Protein AF-A0A1J7JR46-F1 (afdb_monomer_lite)

pLDDT: mean 78.44, std 17.72, range [36.12, 94.94]

Radius of gyration: 15.92 Å; chains: 1; bounding box: 41×50×28 Å

Secondary structure (DSSP, 8-state):
---------TT-EEEEEEEEETTEEEEEEEEEEEEEEE--TTS--EEEEEEEESS-TT-EEEEEE--TT--EE--TT-SS---EE----

InterPro domains:
  IPR011993 PH-like domain superfamily [G3DSA:2.30.29.30] (8-84)
  IPR051137 Serine/threonine-protein phosphatase 4 regulatory subunit 3-like [PTHR23318] (12-76)
  IPR055236 PP4R3, EVH1-like domain [PF22972] (13-77)

Foldseek 3Di:
DDDPDPPPPPQFDWDWDWDQDPNDTDTLAIFTWDWDFDDDPPDGTFIWIWTAHPVHRVDTSDIDTDDPPFDFDQDPPDPDGDTDGPPDD

Sequence (89 aa):
MAQPVPHQSTDRRRVKVYELRNNDWFDRGTGFCTAAFVPVEGGPKEPRVIVESEDQPERLLLETRICKEDGFQKQQGMKRPILVPWGVF

Organism: NCBI:txid1408157

Structure (mmCIF, N/CA/C/O backbone):
data_AF-A0A1J7JR46-F1
#
_entry.id   AF-A0A1J7JR46-F1
#
loop_
_atom_site.group_PDB
_atom_site.id
_atom_site.type_symbol
_atom_site.label_atom_id
_atom_site.label_alt_id
_atom_site.label_comp_id
_atom_site.label_asym_id
_atom_site.label_entity_id
_atom_site.label_seq_id
_atom_site.pdbx_PDB_ins_code
_atom_site.Cartn_x
_atom_site.Cartn_y
_atom_site.Cartn_z
_atom_site.occupancy
_atom_site.B_iso_or_equiv
_atom_site.auth_seq_id
_atom_site.auth_comp_id
_atom_site.auth_asym_id
_atom_site.auth_atom_id
_atom_site.pdbx_PDB_model_num
ATOM 1 N N . MET A 1 1 ? 18.608 33.086 17.918 1.00 42.62 1 MET A N 1
ATOM 2 C CA . MET A 1 1 ? 17.226 32.573 17.812 1.00 42.62 1 MET A CA 1
ATOM 3 C C . MET A 1 1 ? 17.237 31.446 16.787 1.00 42.62 1 MET A C 1
ATOM 5 O O . MET A 1 1 ? 17.479 31.730 15.622 1.00 42.62 1 MET A O 1
ATOM 9 N N . ALA A 1 2 ? 17.104 30.185 17.202 1.00 44.50 2 ALA A N 1
ATOM 10 C CA . ALA A 1 2 ? 17.026 29.053 16.275 1.00 44.50 2 ALA A CA 1
ATOM 11 C C . ALA A 1 2 ? 15.551 28.817 15.922 1.00 44.50 2 ALA A C 1
ATOM 13 O O . ALA A 1 2 ? 14.725 28.683 16.823 1.00 44.50 2 ALA A O 1
ATOM 14 N N . GLN A 1 3 ? 15.213 28.836 14.632 1.00 49.47 3 GLN A N 1
ATOM 15 C CA . GLN A 1 3 ? 13.861 28.519 14.170 1.00 49.47 3 GLN A CA 1
ATOM 16 C C . GLN A 1 3 ? 13.568 27.036 14.446 1.00 49.47 3 GLN A C 1
ATOM 18 O O . GLN A 1 3 ? 14.451 26.204 14.217 1.00 49.47 3 GLN A O 1
ATOM 23 N N . PRO A 1 4 ? 12.364 26.680 14.926 1.00 43.47 4 PRO A N 1
ATOM 24 C CA . PRO A 1 4 ? 11.970 25.286 15.038 1.00 43.47 4 PRO A CA 1
ATOM 25 C C . PRO A 1 4 ? 11.911 24.692 13.630 1.00 43.47 4 PRO A C 1
ATOM 27 O O . PRO A 1 4 ? 11.092 25.086 12.802 1.00 43.47 4 PRO A O 1
ATOM 30 N N . VAL A 1 5 ? 12.826 23.766 13.354 1.00 55.91 5 VAL A N 1
ATOM 31 C CA . VAL A 1 5 ? 12.824 22.973 12.126 1.00 55.91 5 VAL A CA 1
ATOM 32 C C . VAL A 1 5 ? 11.498 22.207 12.117 1.00 55.91 5 VAL A C 1
ATOM 34 O O . VAL A 1 5 ? 11.199 21.551 13.121 1.00 55.91 5 VAL A O 1
ATOM 37 N N . PRO A 1 6 ? 10.667 22.296 11.063 1.00 50.38 6 PRO A N 1
ATOM 38 C CA . PRO A 1 6 ? 9.470 21.476 10.989 1.00 50.38 6 PRO A CA 1
ATOM 39 C C . PRO A 1 6 ? 9.918 20.027 11.140 1.00 50.38 6 PRO A C 1
ATOM 41 O O . PRO A 1 6 ? 10.813 19.572 10.424 1.00 50.38 6 PRO A O 1
ATOM 44 N N . HIS A 1 7 ? 9.351 19.340 12.131 1.00 45.75 7 HIS A N 1
ATOM 45 C CA . HIS A 1 7 ? 9.539 17.915 12.334 1.00 45.75 7 HIS A CA 1
ATOM 46 C C . HIS A 1 7 ? 9.058 17.243 11.051 1.00 45.75 7 HIS A C 1
ATOM 48 O O . HIS A 1 7 ? 7.863 17.049 10.852 1.00 45.75 7 HIS A O 1
ATOM 54 N N . GLN A 1 8 ? 9.994 17.007 10.132 1.00 47.62 8 GLN A N 1
ATOM 55 C CA . GLN A 1 8 ? 9.807 16.192 8.946 1.00 47.62 8 GLN A CA 1
ATOM 56 C C . GLN A 1 8 ? 9.019 14.963 9.381 1.00 47.62 8 GLN A C 1
ATOM 58 O O . GLN A 1 8 ? 9.443 14.279 10.307 1.00 47.62 8 GLN A O 1
ATOM 63 N N . SER A 1 9 ? 7.842 14.767 8.794 1.00 46.53 9 SER A N 1
ATOM 64 C CA . SER A 1 9 ? 6.883 13.727 9.149 1.00 46.53 9 SER A CA 1
ATOM 65 C C . SER A 1 9 ? 7.531 12.339 9.061 1.00 46.53 9 SER A C 1
ATOM 67 O O . SER A 1 9 ? 7.433 11.653 8.046 1.00 46.53 9 SER A O 1
ATOM 69 N N . THR A 1 10 ? 8.229 11.924 10.116 1.00 50.12 10 THR A N 1
ATOM 70 C CA . THR A 1 10 ? 8.985 10.669 10.216 1.00 50.12 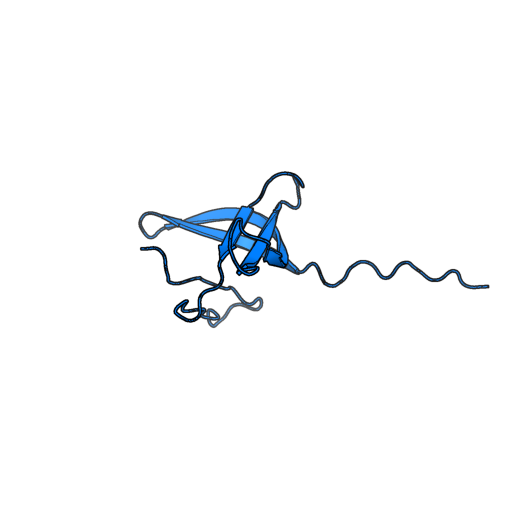10 THR A CA 1
ATOM 71 C C . THR A 1 10 ? 8.074 9.448 10.353 1.00 50.12 10 THR A C 1
ATOM 73 O O . THR A 1 10 ? 8.557 8.319 10.310 1.00 50.12 10 THR A O 1
ATOM 76 N N . ASP A 1 11 ? 6.757 9.649 10.445 1.00 60.28 11 ASP A N 1
ATOM 77 C CA . ASP A 1 11 ? 5.754 8.582 10.505 1.00 60.28 11 ASP A CA 1
ATOM 78 C C . ASP A 1 11 ? 5.503 7.879 9.163 1.00 60.28 11 ASP A C 1
ATOM 80 O O . ASP A 1 11 ? 5.042 6.736 9.138 1.00 60.28 11 ASP A O 1
ATOM 84 N N . ARG A 1 12 ? 5.842 8.509 8.030 1.00 72.81 12 ARG A N 1
ATOM 85 C CA . ARG A 1 12 ? 5.628 7.910 6.705 1.00 72.81 12 ARG A CA 1
ATOM 86 C C . ARG A 1 12 ? 6.714 6.883 6.391 1.00 72.81 12 ARG A C 1
ATOM 88 O O . ARG A 1 12 ? 7.803 7.206 5.916 1.00 72.81 12 ARG A O 1
ATOM 95 N N . ARG A 1 13 ? 6.413 5.606 6.635 1.00 86.06 13 ARG A N 1
ATOM 96 C CA . ARG A 1 13 ? 7.333 4.495 6.348 1.00 86.06 13 ARG A CA 1
ATOM 97 C C . ARG A 1 13 ? 7.372 4.212 4.849 1.00 86.06 13 ARG A C 1
ATOM 99 O O . ARG A 1 13 ? 6.374 3.785 4.278 1.00 86.06 13 ARG A O 1
ATOM 106 N N . ARG A 1 14 ? 8.535 4.391 4.220 1.00 90.06 14 ARG A N 1
ATOM 107 C CA . ARG A 1 14 ? 8.755 4.020 2.814 1.00 90.06 14 ARG A CA 1
ATOM 108 C C . ARG A 1 14 ? 8.783 2.494 2.655 1.00 90.06 14 ARG A C 1
ATOM 110 O O . ARG A 1 14 ? 9.648 1.824 3.225 1.00 90.06 14 ARG A O 1
ATOM 117 N N . VAL A 1 15 ? 7.857 1.948 1.876 1.00 90.31 15 VAL A N 1
ATOM 118 C CA . VAL A 1 15 ? 7.653 0.512 1.641 1.00 90.31 15 VAL A CA 1
ATOM 119 C C . VAL A 1 15 ? 7.662 0.190 0.149 1.00 90.31 15 VAL A C 1
ATOM 121 O O . VAL A 1 15 ? 7.480 1.061 -0.695 1.00 90.31 15 VAL A O 1
ATOM 124 N N . LYS A 1 16 ? 7.868 -1.083 -0.170 1.00 91.94 16 LYS A N 1
ATOM 125 C CA . LYS A 1 16 ? 7.771 -1.645 -1.516 1.00 91.94 16 LYS A CA 1
ATOM 126 C C . LYS A 1 16 ? 6.564 -2.584 -1.529 1.00 91.94 16 LYS A C 1
ATOM 128 O O . LYS A 1 16 ? 6.459 -3.419 -0.631 1.00 91.94 16 LYS A O 1
ATOM 133 N N . VAL A 1 17 ? 5.654 -2.411 -2.483 1.00 90.88 17 VAL A N 1
ATOM 134 C CA . VAL A 1 17 ? 4.414 -3.195 -2.577 1.00 90.88 17 VAL A CA 1
ATOM 135 C C . VAL A 1 17 ? 4.584 -4.255 -3.652 1.00 90.88 17 VAL A C 1
ATOM 137 O O . VAL A 1 17 ? 4.916 -3.931 -4.788 1.00 90.88 17 VAL A O 1
ATOM 140 N N . TYR A 1 18 ? 4.317 -5.507 -3.296 1.00 89.06 18 TYR A N 1
ATOM 141 C CA . TYR A 1 18 ? 4.289 -6.614 -4.242 1.00 89.06 18 TYR A CA 1
ATOM 142 C C . TYR A 1 18 ? 2.908 -7.252 -4.262 1.00 89.06 18 TYR A C 1
ATOM 144 O O . TYR A 1 18 ? 2.237 -7.329 -3.234 1.00 89.06 18 TYR A O 1
ATOM 152 N N . GLU A 1 19 ? 2.508 -7.729 -5.430 1.00 88.56 19 GLU A N 1
ATOM 153 C CA . GLU A 1 19 ? 1.277 -8.479 -5.635 1.00 88.56 19 GLU A CA 1
ATOM 154 C C . GLU A 1 19 ? 1.627 -9.898 -6.075 1.00 88.56 19 GLU A C 1
ATOM 156 O O . GLU A 1 19 ? 2.417 -10.080 -7.001 1.00 88.56 19 GLU A O 1
ATOM 161 N N . LEU A 1 20 ? 1.054 -10.899 -5.412 1.00 84.38 20 LEU A N 1
ATOM 162 C CA . LEU A 1 20 ? 1.203 -12.292 -5.815 1.00 84.38 20 LEU A CA 1
ATOM 163 C C . LEU A 1 20 ? 0.166 -12.600 -6.902 1.00 84.38 20 LEU A C 1
ATOM 165 O O . LEU A 1 20 ? -1.032 -12.499 -6.655 1.00 84.38 20 LEU A O 1
ATOM 169 N N . ARG A 1 21 ? 0.606 -12.980 -8.103 1.00 87.31 21 ARG A N 1
ATOM 170 C CA . ARG A 1 21 ? -0.267 -13.429 -9.200 1.00 87.31 21 ARG A CA 1
ATOM 171 C C . ARG A 1 21 ? 0.321 -14.680 -9.819 1.00 87.31 21 ARG A C 1
ATOM 173 O O . ARG A 1 21 ? 1.484 -14.671 -10.195 1.00 87.31 21 ARG A O 1
ATOM 180 N N . ASN A 1 22 ? -0.474 -15.739 -9.961 1.00 89.81 22 ASN A N 1
ATOM 181 C CA . ASN A 1 22 ? -0.023 -16.998 -10.571 1.00 89.81 22 ASN A CA 1
ATOM 182 C C . ASN A 1 22 ? 1.295 -17.531 -9.969 1.00 89.81 22 ASN A C 1
ATOM 184 O O . ASN A 1 22 ? 2.144 -18.030 -10.697 1.00 89.81 22 ASN A O 1
ATOM 188 N N . ASN A 1 23 ? 1.461 -17.416 -8.644 1.00 84.31 23 ASN A N 1
ATOM 189 C CA . ASN A 1 23 ? 2.672 -17.799 -7.903 1.00 84.31 23 ASN A CA 1
ATOM 190 C C . ASN A 1 23 ? 3.933 -16.944 -8.180 1.00 84.31 23 ASN A C 1
ATOM 192 O O . ASN A 1 23 ? 5.001 -17.252 -7.657 1.00 84.31 23 ASN A O 1
ATOM 196 N N . ASP A 1 24 ? 3.797 -15.842 -8.920 1.00 86.31 24 ASP A N 1
ATOM 197 C CA . ASP A 1 24 ? 4.854 -14.864 -9.175 1.00 86.31 24 ASP A CA 1
ATOM 198 C C . ASP A 1 24 ? 4.594 -13.544 -8.440 1.00 86.31 24 ASP A C 1
ATOM 200 O O . ASP A 1 24 ? 3.454 -13.092 -8.292 1.00 86.31 24 ASP A O 1
ATOM 204 N N . TRP A 1 25 ? 5.670 -12.901 -7.986 1.00 85.94 25 TRP A N 1
ATOM 205 C CA . TRP A 1 25 ? 5.613 -11.610 -7.301 1.00 85.94 25 TRP A CA 1
ATOM 206 C C . TRP A 1 25 ? 5.815 -10.457 -8.285 1.00 85.94 25 TRP A C 1
ATOM 208 O O . TRP A 1 25 ? 6.879 -10.315 -8.885 1.00 85.94 25 TRP A O 1
ATOM 218 N N . PHE A 1 26 ? 4.814 -9.588 -8.395 1.00 89.38 26 PHE A N 1
ATOM 219 C CA . PHE A 1 26 ? 4.835 -8.403 -9.249 1.00 89.38 26 PHE A CA 1
ATOM 220 C C . PHE A 1 26 ? 5.087 -7.143 -8.419 1.00 89.38 26 PHE A C 1
ATOM 222 O O . PHE A 1 26 ? 4.340 -6.863 -7.482 1.00 89.38 26 PHE A O 1
ATOM 229 N N . ASP A 1 27 ? 6.115 -6.362 -8.764 1.00 91.94 27 ASP A N 1
ATOM 230 C CA . ASP A 1 27 ? 6.373 -5.058 -8.135 1.00 91.94 27 ASP A CA 1
ATOM 231 C C . ASP A 1 27 ? 5.298 -4.048 -8.564 1.00 91.94 27 ASP A C 1
ATOM 233 O O . ASP A 1 27 ? 5.189 -3.680 -9.735 1.00 91.94 27 ASP A O 1
ATOM 237 N N . ARG A 1 28 ? 4.493 -3.594 -7.603 1.00 93.75 28 ARG A N 1
ATOM 238 C CA . ARG A 1 28 ? 3.487 -2.543 -7.805 1.00 93.75 28 ARG A CA 1
ATOM 239 C C . ARG A 1 28 ? 4.101 -1.148 -7.719 1.00 93.75 28 ARG A C 1
ATOM 241 O O . ARG A 1 28 ? 3.529 -0.215 -8.281 1.00 93.75 28 ARG A O 1
ATOM 248 N N . GLY A 1 29 ? 5.229 -1.007 -7.026 1.00 94.56 29 GLY A N 1
ATOM 249 C CA . GLY A 1 29 ? 5.954 0.241 -6.835 1.00 94.56 29 GLY A CA 1
ATOM 250 C C . GLY A 1 29 ? 6.461 0.451 -5.407 1.00 94.56 29 GLY A C 1
ATOM 251 O O . GLY A 1 29 ? 6.215 -0.332 -4.483 1.00 94.56 29 GLY A O 1
ATOM 252 N N . THR A 1 30 ? 7.165 1.566 -5.222 1.00 94.44 30 THR A N 1
ATOM 253 C CA . THR A 1 30 ? 7.602 2.062 -3.912 1.00 94.44 30 THR A CA 1
ATOM 254 C C . THR A 1 30 ? 6.701 3.212 -3.472 1.00 94.44 30 THR A C 1
ATOM 256 O O . THR A 1 30 ? 6.317 4.056 -4.283 1.00 94.44 30 THR A O 1
ATOM 259 N N . GLY A 1 31 ? 6.359 3.259 -2.191 1.00 93.88 31 GLY A N 1
ATOM 260 C CA . GLY A 1 31 ? 5.451 4.269 -1.667 1.00 93.88 31 GLY A CA 1
ATOM 261 C C . GLY A 1 31 ? 5.572 4.482 -0.169 1.00 93.88 31 GLY A C 1
ATOM 262 O O . GLY A 1 31 ? 6.417 3.880 0.492 1.00 93.88 31 GLY A O 1
ATOM 263 N N . PHE A 1 32 ? 4.711 5.334 0.372 1.00 92.88 32 PHE A N 1
ATOM 264 C CA . PHE A 1 32 ? 4.653 5.649 1.795 1.00 92.88 32 PHE A CA 1
ATOM 265 C C . PHE A 1 32 ? 3.438 4.985 2.433 1.00 92.88 32 PHE A C 1
ATOM 267 O O . PHE A 1 32 ? 2.307 5.201 2.010 1.00 92.88 32 PHE A O 1
ATOM 274 N N . CYS A 1 33 ? 3.692 4.160 3.446 1.00 91.44 33 CYS A N 1
ATOM 275 C CA . CYS A 1 33 ? 2.674 3.431 4.186 1.00 91.44 33 CYS A CA 1
ATOM 276 C C . CYS A 1 33 ? 2.103 4.284 5.321 1.00 91.44 33 CYS A C 1
ATOM 278 O O . CYS A 1 33 ? 2.859 4.831 6.130 1.00 91.44 33 CYS A O 1
ATOM 280 N N . THR A 1 34 ? 0.775 4.315 5.396 1.00 90.50 34 THR A N 1
ATOM 281 C CA . THR A 1 34 ? -0.009 4.922 6.470 1.00 90.50 34 THR A CA 1
ATOM 282 C C . THR A 1 34 ? -1.071 3.925 6.936 1.00 90.50 34 THR A C 1
ATOM 284 O O . THR A 1 34 ? -1.684 3.236 6.121 1.00 90.50 34 THR A O 1
ATOM 287 N N . ALA A 1 35 ? -1.305 3.845 8.246 1.00 89.19 35 ALA A N 1
ATOM 288 C CA . ALA A 1 35 ? -2.432 3.111 8.815 1.00 89.19 35 ALA A CA 1
ATOM 289 C C . ALA A 1 35 ? -3.454 4.107 9.374 1.00 89.19 35 ALA A C 1
ATOM 291 O O . ALA A 1 35 ? -3.078 5.024 10.105 1.00 89.19 35 ALA A O 1
ATOM 292 N N . ALA A 1 36 ? -4.732 3.951 9.028 1.00 90.31 36 ALA A N 1
ATOM 293 C CA . ALA A 1 36 ? -5.781 4.892 9.419 1.00 90.31 36 ALA A CA 1
ATOM 294 C C . ALA A 1 36 ? -7.139 4.207 9.609 1.00 90.31 36 ALA A C 1
ATOM 296 O O . ALA A 1 36 ? -7.413 3.169 9.015 1.00 90.31 36 ALA A O 1
ATOM 297 N N . PHE A 1 37 ? -8.010 4.822 10.412 1.00 92.69 37 PHE A N 1
ATOM 298 C CA . PHE A 1 37 ? -9.425 4.458 10.498 1.00 92.69 37 PHE A CA 1
ATOM 299 C C . PHE A 1 37 ? -10.221 5.281 9.481 1.00 92.69 37 PHE A C 1
ATOM 301 O O . PHE A 1 37 ? -10.425 6.482 9.679 1.00 92.69 37 PHE A O 1
ATOM 308 N N . VAL A 1 38 ? -10.665 4.640 8.403 1.00 92.62 38 VAL A N 1
ATOM 309 C CA . VAL A 1 38 ? -11.379 5.276 7.289 1.00 92.62 38 VAL A CA 1
ATOM 310 C C . VAL A 1 38 ? -12.891 5.18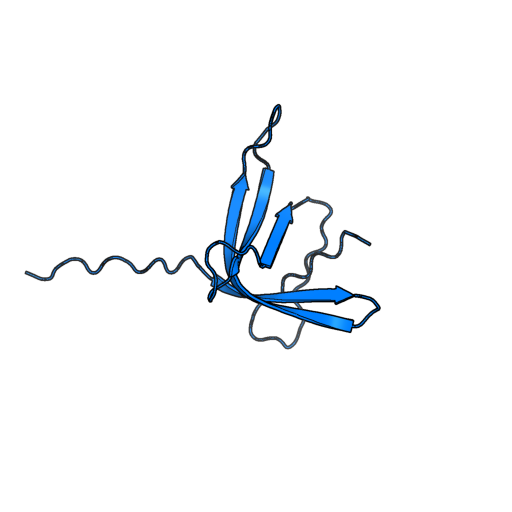7 7.532 1.00 92.62 38 VAL A C 1
ATOM 312 O O . VAL A 1 38 ? -13.383 4.110 7.870 1.00 92.62 38 VAL A O 1
ATOM 315 N N . PRO A 1 39 ? -13.648 6.295 7.425 1.00 93.31 39 PRO A N 1
ATOM 316 C CA . PRO A 1 39 ? -15.104 6.258 7.536 1.00 93.31 39 PRO A CA 1
ATOM 317 C C . PRO A 1 39 ? -15.725 5.457 6.387 1.00 93.31 39 PRO A C 1
ATOM 319 O O . PRO A 1 39 ? -15.312 5.593 5.238 1.00 93.31 39 PRO A O 1
ATOM 322 N N . VAL A 1 40 ? -16.734 4.649 6.706 1.00 90.81 40 VAL A N 1
ATOM 323 C CA . VAL A 1 40 ? -17.523 3.872 5.743 1.00 90.81 40 VAL A CA 1
ATOM 324 C C . VAL A 1 40 ? -18.985 4.277 5.903 1.00 90.81 40 VAL A C 1
ATOM 326 O O . VAL A 1 40 ? -19.444 4.508 7.025 1.00 90.81 40 VAL A O 1
ATOM 329 N N . GLU A 1 41 ? -19.715 4.419 4.797 1.00 92.62 41 GLU A N 1
ATOM 330 C CA . GLU A 1 41 ? -21.118 4.831 4.852 1.00 92.62 41 GLU A CA 1
ATOM 331 C C . GLU A 1 41 ? -21.968 3.832 5.644 1.00 92.62 41 GLU A C 1
ATOM 333 O O . GLU A 1 41 ? -21.908 2.623 5.429 1.00 92.62 41 GLU A O 1
ATOM 338 N N . GLY A 1 42 ? -22.763 4.353 6.582 1.00 90.06 42 GLY A N 1
ATOM 339 C CA . GLY A 1 42 ? -23.679 3.548 7.392 1.00 90.06 42 GLY A CA 1
ATOM 340 C C . GLY A 1 42 ? -23.016 2.683 8.470 1.00 90.06 42 GLY A C 1
ATOM 341 O O . GLY A 1 42 ? -23.707 1.862 9.072 1.00 90.06 42 GLY A O 1
ATOM 342 N N . GLY A 1 43 ? -21.717 2.853 8.745 1.00 90.31 43 GLY A N 1
ATOM 343 C CA . GLY A 1 43 ? -20.988 1.999 9.685 1.00 90.31 43 GLY A CA 1
ATOM 344 C C . GLY A 1 43 ? -19.910 2.706 10.516 1.00 90.31 43 GLY A C 1
ATOM 345 O O . GLY A 1 43 ? -19.646 3.900 10.348 1.00 90.31 43 GLY A O 1
ATOM 346 N N . PRO A 1 44 ? -19.279 1.975 11.454 1.00 91.56 44 PRO A N 1
ATOM 347 C CA . PRO A 1 44 ? -18.105 2.461 12.167 1.00 91.56 44 PRO A CA 1
ATOM 348 C C . PRO A 1 44 ? -16.909 2.605 11.215 1.00 91.56 44 PRO A C 1
ATOM 350 O O . PRO A 1 44 ? -16.840 1.959 10.172 1.00 91.56 44 PRO A O 1
ATOM 353 N N . LYS A 1 45 ? -15.930 3.434 11.597 1.00 93.06 45 LYS A N 1
ATOM 354 C CA . LYS A 1 45 ? -14.680 3.557 10.837 1.00 93.06 45 LYS A CA 1
ATOM 355 C C . LYS A 1 45 ? -13.941 2.217 10.798 1.00 93.06 45 LYS A C 1
ATOM 357 O O . LYS A 1 45 ? -13.824 1.550 11.826 1.00 93.06 45 LYS A O 1
ATOM 362 N N . GLU A 1 46 ? -13.375 1.876 9.648 1.00 94.00 46 GLU A N 1
ATOM 363 C CA . GLU A 1 46 ? -12.638 0.629 9.446 1.00 94.00 46 GLU A CA 1
ATOM 364 C C . GLU A 1 46 ? -11.122 0.874 9.408 1.00 94.00 46 GLU A C 1
ATOM 366 O O . GLU A 1 46 ? -10.673 1.835 8.778 1.00 94.00 46 GLU A O 1
ATOM 371 N N . PRO A 1 47 ? -10.305 0.028 10.062 1.00 92.56 47 PRO A N 1
ATOM 372 C CA . PRO A 1 47 ? -8.855 0.137 9.984 1.00 92.56 47 PRO A CA 1
ATOM 373 C C . PRO A 1 47 ? -8.361 -0.276 8.592 1.00 92.56 47 PRO A C 1
ATOM 375 O O . PRO A 1 47 ? -8.708 -1.344 8.081 1.00 92.56 47 PRO A O 1
ATOM 378 N N . ARG A 1 48 ? -7.518 0.561 7.986 1.00 91.94 48 ARG A N 1
ATOM 379 C CA . ARG A 1 48 ? -6.912 0.336 6.672 1.00 91.94 48 ARG A CA 1
ATOM 380 C C . ARG A 1 48 ? -5.409 0.575 6.688 1.00 91.94 48 ARG A C 1
ATOM 382 O O . ARG A 1 48 ? -4.927 1.466 7.388 1.00 91.94 48 ARG A O 1
ATOM 389 N N . VAL A 1 49 ? -4.692 -0.193 5.869 1.00 90.31 49 VAL A N 1
ATOM 390 C CA . VAL A 1 49 ? -3.327 0.11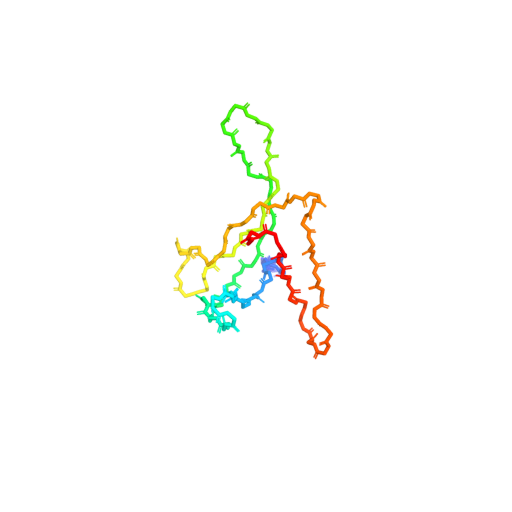3 5.423 1.00 90.31 49 VAL A CA 1
ATOM 391 C C . VAL A 1 49 ? -3.415 0.716 4.030 1.00 90.31 49 VAL A C 1
ATOM 393 O O . VAL A 1 49 ? -3.986 0.110 3.123 1.00 90.31 49 VAL A O 1
ATOM 396 N N . ILE A 1 50 ? -2.831 1.896 3.871 1.00 91.88 50 ILE A N 1
ATOM 397 C CA . ILE A 1 50 ? -2.812 2.654 2.624 1.00 91.88 50 ILE A CA 1
ATOM 398 C C . ILE A 1 50 ? -1.352 2.898 2.254 1.00 91.88 50 ILE A C 1
ATOM 400 O O . ILE A 1 50 ? -0.551 3.301 3.098 1.00 91.88 50 ILE A O 1
ATOM 404 N N . VAL A 1 51 ? -1.000 2.645 0.997 1.00 93.19 51 VAL A N 1
ATOM 405 C CA . VAL A 1 51 ? 0.318 2.960 0.446 1.00 93.19 51 VAL A CA 1
ATOM 406 C C . VAL A 1 51 ? 0.149 3.863 -0.765 1.00 93.19 51 VAL A C 1
ATOM 408 O O . VAL A 1 51 ? -0.327 3.426 -1.811 1.00 93.19 51 VAL A O 1
ATOM 411 N N . GLU A 1 52 ? 0.577 5.111 -0.623 1.00 94.75 52 GLU A N 1
ATOM 412 C CA . GLU A 1 52 ? 0.601 6.117 -1.691 1.00 94.75 52 GLU A CA 1
ATOM 413 C C . GLU A 1 52 ? 1.931 6.024 -2.449 1.00 94.75 52 GLU A C 1
ATOM 415 O O . GLU A 1 52 ? 2.981 5.854 -1.825 1.00 94.75 52 GLU A O 1
ATOM 420 N N . SER A 1 53 ? 1.915 6.112 -3.780 1.00 94.94 53 SER A N 1
ATOM 421 C CA . SER A 1 53 ? 3.136 6.054 -4.595 1.00 94.94 53 SER A CA 1
ATOM 422 C C . SER A 1 53 ? 4.067 7.234 -4.302 1.00 94.94 53 SER A C 1
ATOM 424 O O . SER A 1 53 ? 3.617 8.363 -4.122 1.00 94.94 53 SER A O 1
ATOM 426 N N . GLU A 1 54 ? 5.381 6.975 -4.276 1.00 94.19 54 GLU A N 1
ATOM 427 C CA . GLU A 1 54 ? 6.373 8.041 -4.081 1.00 94.19 54 GLU A CA 1
ATOM 428 C C . GLU A 1 54 ? 6.538 8.948 -5.308 1.00 94.19 54 GLU A C 1
ATOM 430 O O . GLU A 1 54 ? 6.825 10.131 -5.149 1.00 94.19 54 GLU A O 1
ATOM 435 N N . ASP A 1 55 ? 6.320 8.409 -6.512 1.00 92.00 55 ASP A N 1
ATOM 436 C CA . ASP A 1 55 ? 6.491 9.135 -7.777 1.00 92.00 55 ASP A CA 1
ATOM 437 C C . ASP A 1 55 ? 5.194 9.817 -8.241 1.00 92.00 55 ASP A C 1
ATOM 439 O O . ASP A 1 55 ? 5.226 10.811 -8.965 1.00 92.00 55 ASP A O 1
ATOM 443 N N . GLN A 1 56 ? 4.038 9.269 -7.853 1.00 92.31 56 GLN A N 1
ATOM 444 C CA . GLN A 1 56 ? 2.711 9.741 -8.258 1.00 92.31 56 GLN A CA 1
ATOM 445 C C . GLN A 1 56 ? 1.785 9.813 -7.033 1.00 92.31 56 GLN A C 1
ATOM 447 O O . GLN A 1 56 ? 1.092 8.839 -6.751 1.00 92.31 56 GLN A O 1
ATOM 452 N N . PRO A 1 57 ? 1.728 10.945 -6.309 1.00 82.00 57 PRO A N 1
ATOM 453 C CA . PRO A 1 57 ? 1.004 11.042 -5.036 1.00 82.00 57 PRO A CA 1
ATOM 454 C C . PRO A 1 57 ? -0.485 10.669 -5.100 1.00 82.00 57 PRO A C 1
ATOM 456 O O . PRO A 1 57 ? -1.033 10.169 -4.126 1.00 82.00 57 PRO A O 1
ATOM 459 N N . GLU A 1 58 ? -1.140 10.859 -6.249 1.00 88.25 58 GLU A N 1
ATOM 460 C CA . GLU A 1 58 ? -2.554 10.494 -6.443 1.00 88.25 58 GLU A CA 1
ATOM 461 C C . GLU A 1 58 ? -2.772 8.992 -6.689 1.00 88.25 58 GLU A C 1
ATOM 463 O O . GLU A 1 58 ? -3.900 8.499 -6.675 1.00 88.25 58 GLU A O 1
ATOM 468 N N . ARG A 1 59 ? -1.695 8.234 -6.918 1.00 94.56 59 ARG A N 1
ATOM 469 C CA . ARG A 1 59 ? -1.756 6.804 -7.201 1.00 94.56 59 ARG A CA 1
ATOM 470 C C . ARG A 1 59 ? -1.594 5.996 -5.919 1.00 94.56 59 ARG A C 1
ATOM 472 O O . ARG A 1 59 ? -0.515 5.937 -5.328 1.00 94.56 59 ARG A O 1
ATOM 479 N N . LEU A 1 60 ? -2.638 5.252 -5.567 1.00 94.00 60 LEU A N 1
ATOM 480 C CA . LEU A 1 60 ? -2.573 4.234 -4.521 1.00 94.00 60 LEU A CA 1
ATOM 481 C C . LEU A 1 60 ? -1.925 2.948 -5.052 1.00 94.00 60 LEU A C 1
ATOM 483 O O . LEU A 1 60 ? -2.374 2.343 -6.030 1.00 94.00 60 LEU A O 1
ATOM 487 N N . LEU A 1 61 ? -0.854 2.514 -4.392 1.00 94.12 61 LEU A N 1
ATOM 488 C CA . LEU A 1 61 ? -0.199 1.234 -4.661 1.00 94.12 61 LEU A CA 1
ATOM 489 C C . LEU A 1 61 ? -0.917 0.078 -3.961 1.00 94.12 61 LEU A C 1
ATOM 491 O O . LEU A 1 61 ? -1.033 -1.003 -4.545 1.00 94.12 61 LEU A O 1
ATOM 495 N N . LEU A 1 62 ? -1.413 0.321 -2.747 1.00 92.69 62 LEU A N 1
ATOM 496 C CA . LEU A 1 62 ? -2.188 -0.617 -1.940 1.00 92.69 62 LEU A CA 1
ATOM 497 C C . LEU A 1 62 ? -3.212 0.152 -1.106 1.00 92.69 62 LEU A C 1
ATOM 499 O O . LEU A 1 62 ? -2.875 1.154 -0.481 1.00 92.69 62 LEU A O 1
ATOM 503 N N . GLU A 1 63 ? -4.425 -0.375 -1.034 1.00 92.00 63 GLU A N 1
ATOM 504 C CA . GLU A 1 63 ? -5.391 -0.040 0.001 1.00 92.00 63 GLU A CA 1
ATOM 505 C C . GLU A 1 63 ? -6.053 -1.341 0.443 1.00 92.00 63 GLU A C 1
ATOM 507 O O . GLU A 1 63 ? -6.667 -2.034 -0.365 1.00 92.00 63 GLU A O 1
ATOM 512 N N . THR A 1 64 ? -5.887 -1.704 1.711 1.00 89.44 64 THR A N 1
ATOM 513 C CA . THR A 1 64 ? -6.486 -2.923 2.259 1.00 89.44 64 THR A CA 1
ATOM 514 C C . THR A 1 64 ? -7.065 -2.662 3.632 1.00 89.44 64 THR A C 1
ATOM 516 O O . THR A 1 64 ? -6.481 -1.944 4.448 1.00 89.44 64 THR A O 1
ATOM 519 N N . ARG A 1 65 ? -8.220 -3.270 3.895 1.00 90.12 65 ARG A N 1
ATOM 520 C CA . ARG A 1 65 ? -8.773 -3.372 5.243 1.00 90.12 65 ARG A CA 1
ATOM 521 C C . ARG A 1 65 ? -7.894 -4.303 6.077 1.00 90.12 65 ARG A C 1
ATOM 523 O O . ARG A 1 65 ? -7.284 -5.216 5.530 1.00 90.12 65 ARG A O 1
ATOM 530 N N . ILE A 1 66 ? -7.829 -4.033 7.376 1.00 87.25 66 ILE A N 1
ATOM 531 C CA . ILE A 1 66 ? -7.252 -4.935 8.372 1.00 87.25 66 ILE A CA 1
ATOM 532 C C . ILE A 1 66 ? -8.409 -5.646 9.081 1.00 87.25 66 ILE A C 1
ATOM 534 O O . ILE A 1 66 ? -9.244 -5.001 9.721 1.00 87.25 66 ILE A O 1
ATOM 538 N N . CYS A 1 67 ? -8.452 -6.964 8.982 1.00 85.50 67 CYS A N 1
ATOM 539 C CA . CYS A 1 67 ? -9.393 -7.840 9.667 1.00 85.50 67 CYS A CA 1
ATOM 540 C C . CYS A 1 67 ? -8.669 -8.645 10.753 1.00 85.50 67 CYS A C 1
ATOM 542 O O . CYS A 1 67 ? -7.455 -8.839 10.712 1.00 85.50 67 CYS A O 1
ATOM 544 N N . LYS A 1 68 ? -9.407 -9.115 11.763 1.00 82.69 68 LYS A N 1
ATOM 545 C CA . LYS A 1 68 ? -8.824 -9.916 12.855 1.00 82.69 68 LYS A CA 1
ATOM 546 C C . LYS A 1 68 ? -8.329 -11.273 12.345 1.00 82.69 68 LYS A C 1
ATOM 548 O O . LYS A 1 68 ? -7.399 -11.845 12.905 1.00 82.69 68 LYS A O 1
ATOM 553 N N . GLU A 1 69 ? -8.976 -11.772 11.303 1.00 83.44 69 GLU A N 1
ATOM 554 C CA . GLU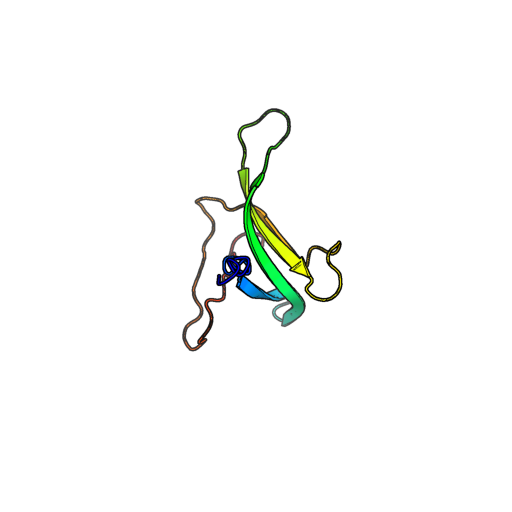 A 1 69 ? -8.715 -13.046 10.646 1.00 83.44 69 GLU A CA 1
ATOM 555 C C . GLU A 1 69 ? -7.510 -12.972 9.695 1.00 83.44 69 GLU A C 1
ATOM 557 O O . GLU A 1 69 ? -7.032 -14.011 9.238 1.00 83.44 69 GLU A O 1
ATOM 562 N N . ASP A 1 70 ? -6.993 -11.769 9.419 1.00 77.94 70 ASP A N 1
ATOM 563 C CA . ASP A 1 70 ? -5.845 -11.594 8.540 1.00 77.94 70 ASP A CA 1
ATOM 564 C C . ASP A 1 70 ? -4.587 -12.203 9.169 1.00 77.94 70 ASP A C 1
ATOM 566 O O . ASP A 1 70 ? -4.096 -11.787 10.224 1.00 77.94 70 ASP A O 1
ATOM 570 N N . GLY A 1 71 ? -4.009 -13.176 8.468 1.00 74.56 71 GLY A N 1
ATOM 571 C CA . GLY A 1 71 ? -2.671 -13.661 8.763 1.00 74.56 71 GLY A CA 1
ATOM 572 C C . GLY A 1 71 ? -1.640 -12.666 8.249 1.00 74.56 71 GLY A C 1
ATOM 573 O O . GLY A 1 71 ? -1.421 -12.582 7.044 1.00 74.56 71 GLY A O 1
ATOM 574 N N . PHE A 1 72 ? -0.974 -11.940 9.145 1.00 76.81 72 PHE A N 1
ATOM 575 C CA . PHE A 1 72 ? 0.196 -11.133 8.800 1.00 76.81 72 PHE A CA 1
ATOM 576 C C . PHE A 1 72 ? 1.468 -11.829 9.269 1.00 76.81 72 PHE A C 1
ATOM 578 O O . PHE A 1 72 ? 1.648 -12.095 10.458 1.00 76.81 72 PHE A O 1
ATOM 585 N N . GLN A 1 73 ? 2.381 -12.101 8.340 1.00 71.00 73 GLN A N 1
ATOM 586 C CA . GLN A 1 73 ? 3.652 -12.748 8.654 1.00 71.00 73 GLN A CA 1
ATOM 587 C C . GLN A 1 73 ? 4.834 -11.864 8.280 1.00 71.00 73 GLN A C 1
ATOM 589 O O . GLN A 1 73 ? 4.930 -11.366 7.161 1.00 71.00 73 GLN A O 1
ATOM 594 N N . LYS A 1 74 ? 5.782 -11.739 9.213 1.00 71.88 74 LYS A N 1
ATOM 595 C CA . LYS A 1 74 ? 7.102 -11.185 8.921 1.00 71.88 74 LYS A CA 1
ATOM 596 C C . LYS A 1 74 ? 7.941 -12.266 8.248 1.00 71.88 74 LYS A C 1
ATOM 598 O O . LYS A 1 74 ? 8.287 -13.262 8.882 1.00 71.88 74 LYS A O 1
ATOM 603 N N . GLN A 1 75 ? 8.315 -12.053 6.992 1.00 69.31 75 GLN A N 1
ATOM 604 C CA .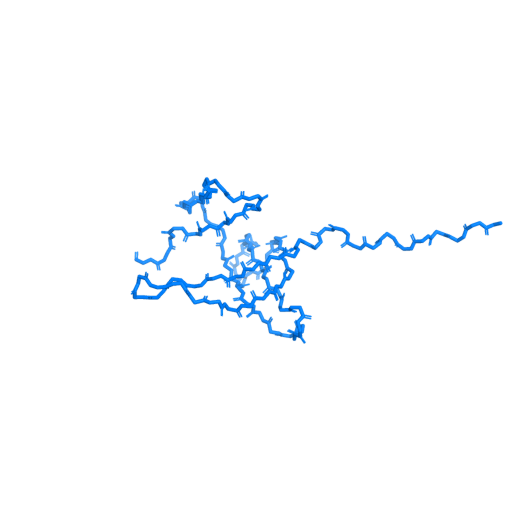 GLN A 1 75 ? 9.219 -12.968 6.299 1.00 69.31 75 GLN A CA 1
ATOM 605 C C . GLN A 1 75 ? 10.611 -12.948 6.960 1.00 69.31 75 GLN A C 1
ATOM 607 O O . GLN A 1 75 ? 11.209 -11.883 7.151 1.00 69.31 75 GLN A O 1
ATOM 612 N N . GLN A 1 76 ? 11.117 -14.121 7.355 1.00 64.44 76 GLN A N 1
ATOM 613 C CA . GLN A 1 76 ? 12.444 -14.252 7.962 1.00 64.44 76 GLN A CA 1
ATOM 614 C C . GLN A 1 76 ? 13.542 -13.928 6.935 1.00 64.44 76 GLN A C 1
ATOM 616 O O . GLN A 1 76 ? 13.383 -14.174 5.744 1.00 64.44 76 GLN A O 1
ATOM 621 N N . GLY A 1 77 ? 14.655 -13.346 7.391 1.00 64.69 77 GLY A N 1
ATOM 622 C CA . GLY A 1 77 ? 15.790 -12.981 6.531 1.00 64.69 77 GLY A CA 1
ATOM 623 C C . GLY A 1 77 ? 15.706 -11.597 5.870 1.00 64.69 77 GLY A C 1
ATOM 624 O O . GLY A 1 77 ? 16.717 -11.114 5.364 1.00 64.69 77 GLY A O 1
ATOM 625 N N . MET A 1 78 ? 14.564 -10.898 5.932 1.00 60.44 78 MET A N 1
ATOM 626 C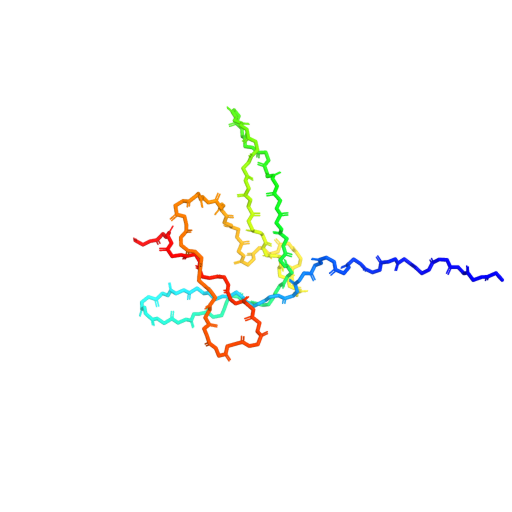 CA . MET A 1 78 ? 14.461 -9.514 5.454 1.00 60.44 78 MET A CA 1
ATOM 627 C C . MET A 1 78 ? 14.687 -8.492 6.572 1.00 60.44 78 MET A C 1
ATOM 629 O O . MET A 1 78 ? 14.055 -8.528 7.629 1.00 60.44 78 MET A O 1
ATOM 633 N N . LYS A 1 79 ? 15.570 -7.516 6.311 1.00 56.19 79 LYS A N 1
ATOM 634 C CA . LYS A 1 79 ? 15.858 -6.400 7.233 1.00 56.19 79 LYS A CA 1
ATOM 635 C C . LYS A 1 79 ? 14.673 -5.437 7.410 1.00 56.19 79 LYS A C 1
ATOM 637 O O . LYS A 1 79 ? 14.672 -4.657 8.357 1.00 56.19 79 LYS A O 1
ATOM 642 N N . ARG A 1 80 ? 13.675 -5.475 6.518 1.00 56.19 80 ARG A N 1
ATOM 643 C CA . ARG A 1 80 ? 12.457 -4.653 6.585 1.00 56.19 80 ARG A CA 1
ATOM 644 C C . ARG A 1 80 ? 11.240 -5.572 6.730 1.00 56.19 80 ARG A C 1
ATOM 646 O O . ARG A 1 80 ? 11.177 -6.565 6.010 1.00 56.19 80 ARG A O 1
ATOM 653 N N . PRO A 1 81 ? 10.309 -5.294 7.659 1.00 54.81 81 PRO A N 1
ATOM 654 C CA . PRO A 1 81 ? 9.120 -6.117 7.826 1.00 54.81 81 PRO A CA 1
ATOM 655 C C . PRO A 1 81 ? 8.264 -6.025 6.559 1.00 54.81 81 PRO A C 1
ATOM 657 O O . PRO A 1 81 ? 7.725 -4.966 6.251 1.00 54.81 81 PRO A O 1
ATOM 660 N N . ILE A 1 82 ? 8.174 -7.127 5.817 1.00 57.50 82 ILE A N 1
ATOM 661 C CA . ILE A 1 82 ? 7.114 -7.322 4.829 1.00 57.50 82 ILE A CA 1
ATOM 662 C C . ILE A 1 82 ? 5.862 -7.696 5.614 1.00 57.50 82 ILE A C 1
ATOM 664 O O . ILE A 1 82 ? 5.928 -8.546 6.501 1.00 57.50 82 ILE A O 1
ATOM 668 N N . LEU A 1 83 ? 4.747 -7.048 5.296 1.00 60.41 83 LEU A N 1
ATOM 669 C CA . LEU A 1 83 ? 3.429 -7.455 5.748 1.00 60.41 83 LEU A CA 1
ATOM 670 C C . LEU A 1 83 ? 2.745 -8.121 4.549 1.00 60.41 83 LEU A C 1
ATOM 672 O O . LEU A 1 83 ? 2.360 -7.432 3.609 1.00 60.41 83 LEU A O 1
ATOM 676 N N . VAL A 1 84 ? 2.670 -9.451 4.543 1.00 57.28 84 VAL A N 1
ATOM 677 C CA . VAL A 1 84 ? 1.885 -10.197 3.548 1.00 57.28 84 VAL A CA 1
ATOM 678 C C . VAL A 1 84 ? 0.506 -10.429 4.165 1.00 57.28 84 VAL A C 1
ATOM 680 O O . VAL A 1 84 ? 0.445 -11.182 5.138 1.00 57.28 84 VAL A O 1
ATOM 683 N N . PRO A 1 85 ? -0.574 -9.776 3.700 1.00 60.25 85 PRO A N 1
ATOM 684 C CA . PRO A 1 85 ? -1.920 -10.209 4.047 1.00 60.25 85 PRO A CA 1
ATOM 685 C C . PRO A 1 85 ? -2.166 -11.569 3.383 1.00 60.25 85 PRO A C 1
ATOM 687 O O . PRO A 1 85 ? -2.144 -11.675 2.160 1.00 60.25 85 PRO A O 1
ATOM 690 N N . TRP A 1 86 ? -2.369 -12.618 4.176 1.00 54.38 86 TRP A N 1
ATOM 691 C CA . TRP A 1 86 ? -2.650 -13.971 3.672 1.00 54.38 86 TRP A CA 1
ATOM 692 C C . TRP A 1 86 ? -4.112 -14.201 3.244 1.00 54.38 86 TRP A C 1
ATOM 694 O O . TRP A 1 86 ? -4.479 -15.332 2.948 1.00 54.38 86 TRP A O 1
ATOM 704 N N . GLY A 1 87 ? -4.963 -13.172 3.212 1.00 45.56 87 GLY A N 1
ATOM 705 C CA . GLY A 1 87 ? -6.414 -13.360 3.138 1.00 45.56 87 GLY A CA 1
ATOM 706 C C . GLY A 1 87 ? -7.129 -12.588 2.037 1.00 45.56 87 GLY A C 1
ATOM 707 O O . GLY A 1 87 ? -7.937 -11.742 2.380 1.00 45.56 87 GLY A O 1
ATOM 708 N N . VAL A 1 88 ? -6.875 -12.894 0.756 1.00 39.53 88 VAL A N 1
ATOM 709 C CA . VAL A 1 88 ? -7.882 -12.854 -0.336 1.00 39.53 88 VAL A CA 1
ATOM 710 C C . VAL A 1 88 ? -7.429 -13.806 -1.466 1.00 39.53 88 VAL A C 1
ATOM 712 O O . VAL A 1 88 ? -7.020 -13.355 -2.532 1.00 39.53 88 VAL A O 1
ATOM 715 N N . PHE A 1 89 ? -7.445 -15.121 -1.232 1.00 36.12 89 PHE A N 1
ATOM 716 C CA . PHE A 1 89 ? -7.445 -16.142 -2.292 1.00 36.12 89 PHE A CA 1
ATOM 717 C C . PHE A 1 89 ? -8.366 -17.289 -1.886 1.00 36.12 89 PHE A C 1
ATOM 719 O O . PHE A 1 89 ? -8.341 -17.647 -0.686 1.00 36.12 89 PHE A O 1
#